Protein AF-A0A946HXB9-F1 (afdb_monomer)

Mean predicted aligned error: 18.83 Å

Foldseek 3Di:
DDDPVVVVVVVVVVVPVPPPVVPPDPCLVVVLVVLVVVLVVLVVVLVCLVVPVDPDDNDVVVSVVSVVVSVVSVVVSVVSVVVVVVVVVVVVVVDDPPVVVVVVVVVVVCVVVVVVVVVVVVVVVVCCVVVVCVCVPPVVVVVVVVVVVVVVVVVVVVVVVVVVVVD

pLDDT: mean 72.67, std 13.83, range [41.75, 98.19]

Solvent-accessible surface area (backbone atoms only — not comparable to full-atom values): 9574 Å² total; per-residue (Å²): 139,80,71,77,72,58,62,63,54,56,60,52,60,62,56,63,65,67,61,62,67,78,74,72,60,92,49,58,65,62,53,49,50,50,51,52,51,48,49,51,52,48,52,52,52,52,50,40,54,70,72,64,78,45,98,60,81,82,49,69,68,58,55,52,50,52,51,52,50,51,50,51,49,52,51,53,51,49,52,53,51,50,55,50,51,49,50,54,49,50,53,60,67,75,69,44,94,71,46,62,61,58,52,49,51,51,51,53,51,48,53,64,59,44,52,59,50,52,51,51,50,53,52,48,52,52,47,50,55,52,49,50,52,54,48,57,60,60,53,45,49,50,53,53,51,51,52,49,54,51,52,52,51,54,53,53,49,55,55,50,55,58,59,62,74,76,110

Nearest PDB structures (foldseek):
  3i2w-assembly1_B  TM=3.395E-01  e=9.817E+00  Drosophila melanogaster

Sequence (167 aa):
MVDTTERSRLETVISDSFAPWARQVGLSGKLAVALALAALASGIATYTAWTGSAPQTPNPRVVLFLLIIDLVLVLSLGALIARHLVRLWVARRAGSAGSRLHMRFVAMFSLVAVTPAIIVALFSAVFFHLGVQSWFSERVRTVVGGSLAVAEAYVAEHRHTIRADIL

Radius of gyration: 33.02 Å; Cα contacts (8 Å, |Δi|>4): 27; chains: 1; bounding box: 80×67×83 Å

Structure (mmCIF, N/CA/C/O backbone):
data_AF-A0A946HXB9-F1
#
_entry.id   AF-A0A946HXB9-F1
#
loop_
_atom_site.group_PDB
_atom_site.id
_atom_site.type_symbol
_atom_site.label_atom_id
_atom_site.label_alt_id
_atom_site.label_comp_id
_atom_site.label_asym_id
_atom_site.label_entity_id
_atom_site.label_seq_id
_atom_site.pdbx_PDB_ins_code
_atom_site.Cartn_x
_atom_site.Cartn_y
_atom_site.Cartn_z
_atom_site.occupancy
_atom_site.B_iso_or_equiv
_atom_site.auth_seq_id
_atom_site.auth_comp_id
_atom_site.auth_asym_id
_atom_site.auth_atom_id
_atom_site.pdbx_PDB_model_num
ATOM 1 N N . MET A 1 1 ? -33.916 -47.808 14.278 1.00 53.25 1 MET A N 1
ATOM 2 C CA . MET A 1 1 ? -34.676 -46.689 14.868 1.00 53.25 1 MET A CA 1
ATOM 3 C C . MET A 1 1 ? -33.704 -45.938 15.766 1.00 53.25 1 MET A C 1
ATOM 5 O O . MET A 1 1 ? -33.561 -46.291 16.924 1.00 53.25 1 MET A O 1
ATOM 9 N N . VAL A 1 2 ? -32.887 -45.064 15.163 1.00 52.47 2 VAL A N 1
ATOM 10 C CA . VAL A 1 2 ? -31.821 -44.315 15.855 1.00 52.47 2 VAL A CA 1
ATOM 11 C C . VAL A 1 2 ? -32.431 -43.012 16.352 1.00 52.47 2 VAL A C 1
ATOM 13 O O . VAL A 1 2 ? -33.102 -42.321 15.587 1.00 52.47 2 VAL A O 1
ATOM 16 N N . ASP A 1 3 ? -32.249 -42.756 17.640 1.00 57.03 3 ASP A N 1
ATOM 17 C CA . ASP A 1 3 ? -32.930 -41.730 18.418 1.00 57.03 3 ASP A CA 1
ATOM 18 C C . ASP A 1 3 ? -32.584 -40.307 17.939 1.00 57.03 3 ASP A C 1
ATOM 20 O O . ASP A 1 3 ? -31.420 -39.916 17.837 1.00 57.03 3 ASP A O 1
ATOM 24 N N . THR A 1 4 ? -33.608 -39.515 17.622 1.00 61.62 4 THR A N 1
ATOM 25 C CA . THR A 1 4 ? -33.485 -38.140 17.099 1.00 61.62 4 THR A CA 1
ATOM 26 C C . THR A 1 4 ? -32.938 -37.149 18.128 1.00 61.62 4 THR A C 1
ATOM 28 O O . THR A 1 4 ? -32.563 -36.029 17.776 1.00 61.62 4 THR A O 1
ATOM 31 N N . THR A 1 5 ? -32.870 -37.561 19.391 1.00 60.97 5 THR A N 1
ATOM 32 C CA . THR A 1 5 ? -32.490 -36.731 20.536 1.00 60.97 5 THR A CA 1
ATOM 33 C C . THR A 1 5 ? -30.974 -36.531 20.664 1.00 60.97 5 THR A C 1
ATOM 35 O O . THR A 1 5 ? -30.539 -35.529 21.228 1.00 60.97 5 THR A O 1
ATOM 38 N N . GLU A 1 6 ? -30.147 -37.420 20.098 1.00 58.78 6 GLU A N 1
ATOM 39 C CA . GLU A 1 6 ? -28.682 -37.263 20.129 1.00 58.78 6 GLU A CA 1
ATOM 40 C C . GLU A 1 6 ? -28.159 -36.274 19.079 1.00 58.78 6 GLU A C 1
ATOM 42 O O . GLU A 1 6 ? -27.210 -35.536 19.348 1.00 58.78 6 GLU A O 1
ATOM 47 N N . ARG A 1 7 ? -28.794 -36.184 17.902 1.00 59.38 7 ARG A N 1
ATOM 48 C CA . ARG A 1 7 ? -28.333 -35.284 16.828 1.00 59.38 7 ARG A CA 1
ATOM 49 C C . ARG A 1 7 ? -28.377 -33.804 17.222 1.00 59.38 7 ARG A C 1
ATOM 51 O O . ARG A 1 7 ? -27.445 -33.074 16.905 1.00 59.38 7 ARG A O 1
ATOM 58 N N . SER A 1 8 ? -29.393 -33.372 17.970 1.00 57.97 8 SER A N 1
ATOM 59 C CA . SER A 1 8 ? -29.525 -31.973 18.411 1.00 57.97 8 SER A CA 1
ATOM 60 C C . SER A 1 8 ? -28.529 -31.580 19.514 1.00 57.97 8 SER A C 1
ATOM 62 O O . SER A 1 8 ? -28.152 -30.411 19.636 1.00 57.97 8 SER A O 1
ATOM 64 N N . ARG A 1 9 ? -28.037 -32.553 20.294 1.00 58.56 9 ARG A N 1
ATOM 65 C CA . ARG A 1 9 ? -26.962 -32.331 21.277 1.00 58.56 9 ARG A CA 1
ATOM 66 C C . ARG A 1 9 ? -25.594 -32.168 20.624 1.00 58.56 9 ARG A C 1
ATOM 68 O O . ARG A 1 9 ? -24.768 -31.425 21.143 1.00 58.56 9 ARG A O 1
ATOM 75 N N . LEU A 1 10 ? -25.349 -32.826 19.494 1.00 56.50 10 LEU A N 1
ATOM 76 C CA . LEU A 1 10 ? -24.058 -32.734 18.809 1.00 56.50 10 LEU A CA 1
ATOM 77 C C . LEU A 1 10 ? -23.869 -31.379 18.108 1.00 56.50 10 LEU A C 1
ATOM 79 O O . LEU A 1 10 ? -22.758 -30.856 18.089 1.00 56.50 10 LEU A O 1
ATOM 83 N N . GLU A 1 11 ? -24.942 -30.761 17.608 1.00 55.53 11 GLU A N 1
ATOM 84 C CA . GLU A 1 11 ? -24.865 -29.457 16.927 1.00 55.53 11 GLU A CA 1
ATOM 85 C C . GLU A 1 11 ? -24.646 -28.278 17.893 1.00 55.53 11 GLU A C 1
ATOM 87 O O . GLU A 1 11 ? -23.942 -27.321 17.568 1.00 55.53 11 GLU A O 1
ATOM 92 N N . THR A 1 12 ? -25.176 -28.359 19.115 1.00 55.06 12 THR A N 1
ATOM 93 C CA . THR A 1 12 ? -25.045 -27.294 20.128 1.00 55.06 12 THR A CA 1
ATOM 94 C C . THR A 1 12 ? -23.672 -27.287 20.808 1.00 55.06 12 THR A C 1
ATOM 96 O O . THR A 1 12 ? -23.093 -26.222 21.023 1.00 55.06 12 THR A O 1
ATOM 99 N N . VAL A 1 13 ? -23.082 -28.461 21.055 1.00 54.16 13 VAL A N 1
ATOM 100 C CA . VAL A 1 13 ? -21.746 -28.589 21.672 1.00 54.16 13 VAL A CA 1
ATOM 101 C C . VAL A 1 13 ? -20.624 -28.099 20.744 1.00 54.16 13 VAL A C 1
ATOM 103 O O . VAL A 1 13 ? -19.634 -27.543 21.222 1.00 54.16 13 VAL A O 1
ATOM 106 N N . ILE A 1 14 ? -20.783 -28.236 19.422 1.00 57.31 14 ILE A N 1
ATOM 107 C CA . ILE A 1 14 ? -19.806 -27.734 18.440 1.00 57.31 14 ILE A CA 1
ATOM 108 C C . ILE A 1 14 ? -19.884 -26.203 18.310 1.00 57.31 14 ILE A C 1
ATOM 110 O O . ILE A 1 14 ? -18.857 -25.555 18.132 1.00 57.31 14 ILE A O 1
ATOM 114 N N . SER A 1 15 ? -21.068 -25.597 18.437 1.00 57.00 15 SER A N 1
ATOM 115 C CA . SER A 1 15 ? -21.239 -24.145 18.263 1.00 57.00 15 SER A CA 1
ATOM 116 C C . SER A 1 15 ? -20.682 -23.326 19.439 1.00 57.00 15 SER A C 1
ATOM 118 O O . SER A 1 15 ? -20.038 -22.291 19.234 1.00 57.00 15 SER A O 1
ATOM 120 N N . ASP A 1 16 ? -20.865 -23.795 20.675 1.00 52.19 16 ASP A N 1
ATOM 121 C CA . ASP A 1 16 ? -20.575 -22.984 21.866 1.00 52.19 16 ASP A CA 1
ATOM 122 C C . ASP A 1 16 ? -19.121 -23.063 22.358 1.00 52.19 16 ASP A C 1
ATOM 124 O O . ASP A 1 16 ? -18.680 -22.197 23.117 1.00 52.19 16 ASP A O 1
ATOM 128 N N . SER A 1 17 ? -18.321 -24.026 21.885 1.00 55.00 17 SER A N 1
ATOM 129 C CA . SER A 1 17 ? -16.901 -24.122 22.265 1.00 55.00 17 SER A CA 1
ATOM 130 C C . SER A 1 17 ? -15.993 -23.155 21.486 1.00 55.00 17 SER A C 1
ATOM 132 O O . SER A 1 17 ? -14.920 -22.796 21.975 1.00 55.00 17 SER A O 1
ATOM 134 N N . PHE A 1 18 ? -16.406 -22.700 20.297 1.00 50.75 18 PHE A N 1
ATOM 135 C CA . PHE A 1 18 ? -15.580 -21.842 19.433 1.00 50.75 18 PHE A CA 1
ATOM 136 C C . PHE A 1 18 ? -15.812 -20.335 19.642 1.00 50.75 18 PHE A C 1
ATOM 138 O O . PHE A 1 18 ? -14.959 -19.521 19.279 1.00 50.75 18 PHE A O 1
ATOM 145 N N . ALA A 1 19 ? -16.928 -19.931 20.257 1.00 53.91 19 ALA A N 1
ATOM 146 C CA . ALA A 1 19 ? -17.310 -18.521 20.392 1.00 53.91 19 ALA A CA 1
ATOM 147 C C . ALA A 1 19 ? -16.693 -17.761 21.599 1.00 53.91 19 ALA A C 1
ATOM 149 O O . ALA A 1 19 ? -16.331 -16.586 21.430 1.00 53.91 19 ALA A O 1
ATOM 150 N N . PRO A 1 20 ? -16.529 -18.346 22.807 1.00 46.81 20 PRO A N 1
ATOM 151 C CA . PRO A 1 20 ? -16.004 -17.606 23.960 1.00 46.81 20 PRO A CA 1
ATOM 152 C C . PRO A 1 20 ? -14.467 -17.598 24.065 1.00 46.81 20 PRO A C 1
ATOM 154 O O . PRO A 1 20 ? -13.910 -16.645 24.617 1.00 46.81 20 PRO A O 1
ATOM 157 N N . TRP A 1 21 ? -13.748 -18.552 23.454 1.00 41.75 21 TRP A N 1
ATOM 158 C CA . TRP A 1 21 ? -12.271 -18.563 23.456 1.00 41.75 21 TRP A CA 1
ATOM 159 C C . TRP A 1 21 ? -11.660 -17.331 22.752 1.00 41.75 21 TRP A C 1
ATOM 161 O O . TRP A 1 21 ? -10.591 -16.847 23.118 1.00 41.75 21 TRP A O 1
ATOM 171 N N . ALA A 1 22 ? -12.391 -16.725 21.811 1.00 48.22 22 ALA A N 1
ATOM 172 C CA . ALA A 1 22 ? -11.961 -15.556 21.041 1.00 48.22 22 ALA A CA 1
ATOM 173 C C . ALA A 1 22 ? -12.013 -14.206 21.794 1.00 48.22 22 ALA A C 1
ATOM 175 O O . ALA A 1 22 ? -11.649 -13.174 21.214 1.00 48.22 22 ALA A O 1
ATOM 176 N N . ARG A 1 23 ? -12.493 -14.157 23.048 1.00 54.19 23 ARG A N 1
ATOM 177 C CA . ARG A 1 23 ? -12.631 -12.890 23.804 1.00 54.19 23 ARG A CA 1
ATOM 178 C C . ARG A 1 23 ? -11.680 -12.721 24.982 1.00 54.19 23 ARG A C 1
ATOM 180 O O . ARG A 1 23 ? -11.493 -11.582 25.396 1.00 54.19 23 ARG A O 1
ATOM 187 N N . GLN A 1 24 ? -11.066 -13.785 25.495 1.00 51.94 24 GLN A N 1
ATOM 188 C CA . GLN A 1 24 ? -10.367 -13.707 26.785 1.00 51.94 24 GLN A CA 1
ATOM 189 C C . GLN A 1 24 ? -8.844 -13.729 26.708 1.00 51.94 24 GLN A C 1
ATOM 191 O O . GLN A 1 24 ? -8.173 -13.595 27.729 1.00 51.94 24 GLN A O 1
ATOM 196 N N . VAL A 1 25 ? -8.267 -13.847 25.515 1.00 43.56 25 VAL A N 1
ATOM 197 C CA . VAL A 1 25 ? -6.824 -14.000 25.423 1.00 43.56 25 VAL A CA 1
ATOM 198 C C . VAL A 1 25 ? -6.137 -12.654 25.195 1.00 43.56 25 VAL A C 1
ATOM 200 O O . VAL A 1 25 ? -5.975 -12.192 24.066 1.00 43.56 25 VAL A O 1
ATOM 203 N N . GLY A 1 26 ? -5.601 -12.084 26.277 1.00 49.31 26 GLY A N 1
ATOM 204 C CA . GLY A 1 26 ? -4.479 -11.133 26.255 1.00 49.31 26 GLY A CA 1
ATOM 205 C C . GLY A 1 26 ? -3.184 -11.701 25.634 1.00 49.31 26 GLY A C 1
ATOM 206 O O . GLY A 1 26 ? -2.108 -11.161 25.859 1.00 49.31 26 GLY A O 1
ATOM 207 N N . LEU A 1 27 ? -3.268 -12.779 24.838 1.00 50.69 27 LEU A N 1
ATOM 208 C CA . LEU A 1 27 ? -2.218 -13.322 23.965 1.00 50.69 27 LEU A CA 1
ATOM 209 C C . LEU A 1 27 ? -2.262 -12.712 22.550 1.00 50.69 27 LEU A C 1
ATOM 211 O O . LEU A 1 27 ? -1.495 -13.128 21.682 1.00 50.69 27 LEU A O 1
ATOM 215 N N . SER A 1 28 ? -3.133 -11.734 22.284 1.00 55.19 28 SER A N 1
ATOM 216 C CA . SER A 1 28 ? -3.370 -11.189 20.939 1.00 55.19 28 SER A CA 1
ATOM 217 C C . SER A 1 28 ? -2.115 -10.676 20.221 1.00 55.19 28 SER A C 1
ATOM 219 O O . SER A 1 28 ? -2.051 -10.771 19.002 1.00 55.19 28 SER A O 1
ATOM 221 N N . GLY A 1 29 ? -1.095 -10.201 20.946 1.00 58.09 29 GLY A N 1
ATOM 222 C CA . GLY A 1 29 ? 0.193 -9.835 20.342 1.00 58.09 29 GLY A CA 1
ATOM 223 C C . GLY A 1 29 ? 0.999 -11.051 19.874 1.00 58.09 29 GLY A C 1
ATOM 224 O O . GLY A 1 29 ? 1.469 -11.085 18.743 1.00 58.09 29 GLY A O 1
ATOM 225 N N . LYS A 1 30 ? 1.108 -12.089 20.714 1.00 56.69 30 LYS A N 1
ATOM 226 C CA . LYS A 1 30 ? 1.887 -13.301 20.411 1.00 56.69 30 LYS A CA 1
ATOM 227 C C . LYS A 1 30 ? 1.245 -14.135 19.302 1.00 56.69 30 LYS A C 1
ATOM 229 O O . LYS A 1 30 ? 1.960 -14.645 18.451 1.00 56.69 30 LYS A O 1
ATOM 234 N N . LEU A 1 31 ? -0.087 -14.224 19.273 1.00 62.66 31 LEU A N 1
ATOM 235 C CA . LEU A 1 31 ? -0.822 -14.911 18.204 1.00 62.66 31 LEU A CA 1
ATOM 236 C C . LEU A 1 31 ? -0.758 -14.152 16.875 1.00 62.66 31 LEU A C 1
ATOM 238 O O . LEU A 1 31 ? -0.611 -14.779 15.832 1.00 62.66 31 LEU A O 1
ATOM 242 N N . ALA A 1 32 ? -0.815 -12.816 16.900 1.00 59.38 32 ALA A N 1
ATOM 243 C CA . ALA A 1 32 ? -0.632 -12.012 15.693 1.00 59.38 32 ALA A CA 1
ATOM 244 C C . ALA A 1 32 ? 0.790 -12.152 15.131 1.00 59.38 32 ALA A C 1
ATOM 246 O O . ALA A 1 32 ? 0.948 -12.318 13.926 1.00 59.38 32 ALA A O 1
ATOM 247 N N . VAL A 1 33 ? 1.814 -12.158 15.994 1.00 66.62 33 VAL A N 1
ATOM 248 C CA . VAL A 1 33 ? 3.205 -12.418 15.585 1.00 66.62 33 VAL A CA 1
ATOM 249 C C . VAL A 1 33 ? 3.365 -13.848 15.069 1.00 66.62 33 VAL A C 1
ATOM 251 O O . VAL A 1 33 ? 3.980 -14.038 14.028 1.00 66.62 33 VAL A O 1
ATOM 254 N N . ALA A 1 34 ? 2.769 -14.847 15.726 1.00 69.50 34 ALA A N 1
ATOM 255 C CA . ALA A 1 34 ? 2.808 -16.234 15.264 1.00 69.50 34 ALA A CA 1
ATOM 256 C C . ALA A 1 34 ? 2.137 -16.408 13.891 1.00 69.50 34 ALA A C 1
ATOM 258 O O . ALA A 1 34 ? 2.699 -17.067 13.023 1.00 69.50 34 ALA A O 1
ATOM 259 N N . LEU A 1 35 ? 0.983 -15.773 13.660 1.00 65.38 35 LEU A N 1
ATOM 260 C CA . LEU A 1 35 ? 0.310 -15.773 12.357 1.00 65.38 35 LEU A CA 1
ATOM 261 C C . LEU A 1 35 ? 1.101 -15.008 11.292 1.00 65.38 35 LEU A C 1
ATOM 263 O O . LEU A 1 35 ? 1.162 -15.459 10.155 1.00 65.38 35 LEU A O 1
ATOM 267 N N . ALA A 1 36 ? 1.725 -13.881 11.641 1.00 69.56 36 ALA A N 1
ATOM 268 C CA . ALA A 1 36 ? 2.578 -13.132 10.721 1.00 69.56 36 ALA A CA 1
ATOM 269 C C . ALA A 1 36 ? 3.820 -13.941 10.322 1.00 69.56 36 ALA A C 1
ATOM 271 O O . ALA A 1 36 ? 4.163 -13.986 9.145 1.00 69.56 36 ALA A O 1
ATOM 272 N N . LEU A 1 37 ? 4.453 -14.625 11.281 1.00 74.81 37 LEU A N 1
ATOM 273 C CA . LEU A 1 37 ? 5.569 -15.537 11.027 1.00 74.81 37 LEU A CA 1
ATOM 274 C C . LEU A 1 37 ? 5.133 -16.741 10.187 1.00 74.81 37 LEU A C 1
ATOM 276 O O . LEU A 1 37 ? 5.848 -17.116 9.264 1.00 74.81 37 LEU A O 1
ATOM 280 N N . ALA A 1 38 ? 3.957 -17.312 10.457 1.00 71.12 38 ALA A N 1
ATOM 281 C CA . ALA A 1 38 ? 3.397 -18.400 9.660 1.00 71.12 38 ALA A CA 1
ATOM 282 C C . ALA A 1 38 ? 3.078 -17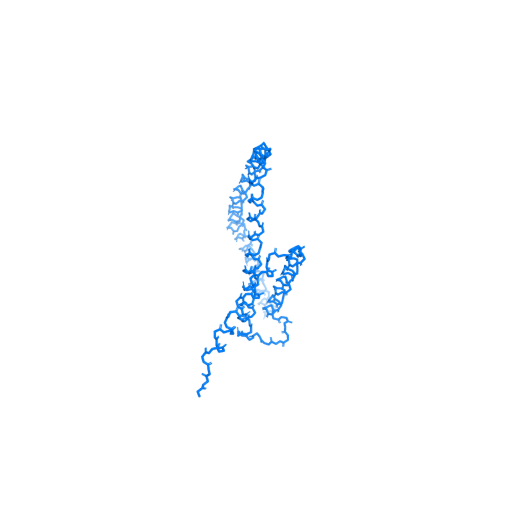.956 8.222 1.00 71.12 38 ALA A C 1
ATOM 284 O O . ALA A 1 38 ? 3.393 -18.680 7.284 1.00 71.12 38 ALA A O 1
ATOM 285 N N . ALA A 1 39 ? 2.523 -16.755 8.033 1.00 73.00 39 ALA A N 1
ATOM 286 C CA . ALA A 1 39 ? 2.262 -16.183 6.712 1.00 73.00 39 ALA A CA 1
ATOM 287 C C . ALA A 1 39 ? 3.563 -15.882 5.948 1.00 73.00 39 ALA A C 1
ATOM 289 O O . ALA A 1 39 ? 3.655 -16.169 4.759 1.00 73.00 39 ALA A O 1
ATOM 290 N N . LEU A 1 40 ? 4.593 -15.369 6.630 1.00 79.75 40 LEU A N 1
ATOM 291 C CA . LEU A 1 40 ? 5.935 -15.193 6.064 1.00 79.75 40 LEU A CA 1
ATOM 292 C C . LEU A 1 40 ? 6.550 -16.533 5.647 1.00 79.75 40 LEU A C 1
ATOM 294 O O . LEU A 1 40 ? 7.043 -16.655 4.530 1.00 79.75 40 LEU A O 1
ATOM 298 N N . ALA A 1 41 ? 6.492 -17.543 6.516 1.00 77.69 41 ALA A N 1
ATOM 299 C CA . ALA A 1 41 ? 7.008 -18.878 6.226 1.00 77.69 41 ALA A CA 1
ATOM 300 C C . ALA A 1 41 ? 6.268 -19.540 5.051 1.00 77.69 41 ALA A C 1
ATOM 302 O O . ALA A 1 41 ? 6.910 -20.124 4.180 1.00 77.69 41 ALA A O 1
ATOM 303 N N . SER A 1 42 ? 4.940 -19.395 4.996 1.00 75.75 42 SER A N 1
ATOM 304 C CA . SER A 1 42 ? 4.100 -19.863 3.887 1.00 75.75 42 SER A CA 1
ATOM 305 C C . SER A 1 42 ? 4.455 -19.157 2.576 1.00 75.75 42 SER A C 1
ATOM 307 O O . SER A 1 42 ? 4.742 -19.816 1.581 1.00 75.75 42 SER A O 1
ATOM 309 N N . GLY A 1 43 ? 4.589 -17.826 2.591 1.00 76.19 43 GLY A N 1
ATOM 310 C CA . GLY A 1 43 ? 5.002 -17.052 1.418 1.00 76.19 43 GLY A CA 1
ATOM 311 C C . GLY A 1 43 ? 6.395 -17.429 0.903 1.00 76.19 43 GLY A C 1
ATOM 312 O O . GLY A 1 43 ? 6.598 -17.530 -0.307 1.00 76.19 43 GLY A O 1
ATOM 313 N N . ILE A 1 44 ? 7.344 -17.705 1.806 1.00 81.75 44 ILE A N 1
ATOM 314 C CA . ILE A 1 44 ? 8.674 -18.216 1.444 1.00 81.75 44 ILE A CA 1
ATOM 315 C C . ILE A 1 44 ? 8.557 -19.602 0.796 1.00 81.75 44 ILE A C 1
ATOM 317 O O . ILE A 1 44 ? 9.169 -19.832 -0.245 1.00 81.75 44 ILE A O 1
ATOM 321 N N . ALA A 1 45 ? 7.758 -20.508 1.365 1.00 72.00 45 ALA A N 1
ATOM 322 C CA . ALA A 1 45 ? 7.542 -21.844 0.810 1.00 72.00 45 ALA A CA 1
ATOM 323 C C . ALA A 1 45 ? 6.881 -21.805 -0.582 1.00 72.00 45 ALA A C 1
ATOM 325 O O . ALA A 1 45 ? 7.273 -22.548 -1.480 1.00 72.00 45 ALA A O 1
ATOM 326 N N . THR A 1 46 ? 5.922 -20.904 -0.796 1.00 76.44 46 THR A N 1
ATOM 327 C CA . THR A 1 46 ? 5.271 -20.710 -2.098 1.00 76.44 46 THR A CA 1
ATOM 328 C C . THR A 1 46 ? 6.234 -20.102 -3.122 1.00 76.44 46 THR A C 1
ATOM 330 O O . THR A 1 46 ? 6.269 -20.537 -4.275 1.00 76.44 46 THR A O 1
ATOM 333 N N . TYR A 1 47 ? 7.091 -19.164 -2.706 1.00 77.81 47 TYR A N 1
ATOM 334 C CA . TYR A 1 47 ? 8.145 -18.611 -3.561 1.00 77.81 47 TYR A CA 1
ATOM 335 C C . TYR A 1 47 ? 9.177 -19.671 -3.980 1.00 77.81 47 TYR A C 1
ATOM 337 O O . TYR A 1 47 ? 9.545 -19.742 -5.155 1.00 77.81 47 TYR A O 1
ATOM 345 N N . THR A 1 48 ? 9.629 -20.534 -3.066 1.00 77.44 48 THR A N 1
ATOM 346 C CA . THR A 1 48 ? 10.589 -21.604 -3.402 1.00 77.44 48 THR A CA 1
ATOM 347 C C . THR A 1 48 ? 9.959 -22.690 -4.274 1.00 77.44 48 THR A C 1
ATOM 349 O O . THR A 1 48 ? 10.591 -23.164 -5.220 1.00 77.44 48 THR A O 1
ATOM 352 N N . ALA A 1 49 ? 8.691 -23.033 -4.029 1.00 70.31 49 ALA A N 1
ATOM 353 C CA . ALA A 1 49 ? 7.942 -23.970 -4.863 1.00 70.31 49 ALA A CA 1
ATOM 354 C C . ALA A 1 49 ? 7.739 -23.448 -6.298 1.00 70.31 49 ALA A C 1
ATOM 356 O O . ALA A 1 49 ? 7.829 -24.223 -7.250 1.00 70.31 49 ALA A O 1
ATOM 357 N N . TRP A 1 50 ? 7.500 -22.143 -6.472 1.00 64.50 50 TRP A N 1
ATOM 358 C CA . TRP A 1 50 ? 7.332 -21.534 -7.796 1.00 64.50 50 TRP A CA 1
ATOM 359 C C . TRP A 1 50 ? 8.667 -21.329 -8.525 1.00 64.50 50 TRP A C 1
ATOM 361 O O . TRP A 1 50 ? 8.773 -21.619 -9.714 1.00 64.50 50 TRP A O 1
ATOM 371 N N . THR A 1 51 ? 9.722 -20.900 -7.831 1.00 71.88 51 THR A N 1
ATOM 372 C CA . THR A 1 51 ? 11.035 -20.633 -8.458 1.00 71.88 51 THR A CA 1
ATOM 373 C C . THR A 1 51 ? 11.779 -21.890 -8.929 1.00 71.88 51 THR A C 1
ATOM 375 O O . THR A 1 51 ? 12.888 -21.784 -9.444 1.00 71.88 51 THR A O 1
ATOM 378 N N . GLY A 1 52 ? 11.180 -23.081 -8.794 1.00 58.50 52 GLY A N 1
ATOM 379 C CA . GLY A 1 52 ? 11.721 -24.333 -9.331 1.00 58.50 52 GLY A CA 1
ATOM 380 C C . GLY A 1 52 ? 12.935 -24.867 -8.568 1.00 58.50 52 GLY A C 1
ATOM 381 O O . GLY A 1 52 ? 13.635 -25.740 -9.066 1.00 58.50 52 GLY A O 1
ATOM 382 N N . SER A 1 53 ? 13.186 -24.353 -7.360 1.00 55.19 53 SER A N 1
ATOM 383 C CA . SER A 1 53 ? 14.277 -24.784 -6.475 1.00 55.19 53 SER A CA 1
ATOM 384 C C . SER A 1 53 ? 13.894 -25.972 -5.574 1.00 55.19 53 SER A C 1
ATOM 386 O O . SER A 1 53 ? 14.727 -26.480 -4.824 1.00 55.19 53 SER A O 1
ATOM 388 N N . ALA A 1 54 ? 12.646 -26.448 -5.661 1.00 53.84 54 ALA A N 1
ATOM 389 C CA . ALA A 1 54 ? 12.179 -27.659 -4.995 1.00 53.84 54 ALA A CA 1
ATOM 390 C C . ALA A 1 54 ? 12.510 -28.922 -5.830 1.00 53.84 54 ALA A C 1
ATOM 392 O O . ALA A 1 54 ? 12.317 -28.902 -7.044 1.00 53.84 54 ALA A O 1
ATOM 393 N N . PRO A 1 55 ? 12.916 -30.052 -5.211 1.00 56.47 55 PRO A N 1
ATOM 394 C CA . PRO A 1 55 ? 13.299 -31.285 -5.923 1.00 56.47 55 PRO A CA 1
ATOM 395 C C . PRO A 1 55 ? 12.196 -31.955 -6.764 1.00 56.47 55 PRO A C 1
ATOM 397 O O . PRO A 1 55 ? 12.470 -32.925 -7.463 1.00 56.47 55 PRO A O 1
ATOM 400 N N . GLN A 1 56 ? 10.949 -31.483 -6.677 1.00 58.84 56 GLN A N 1
ATOM 401 C CA . GLN A 1 56 ? 9.769 -32.131 -7.245 1.00 58.84 56 GLN A CA 1
ATOM 402 C C . GLN A 1 56 ? 9.192 -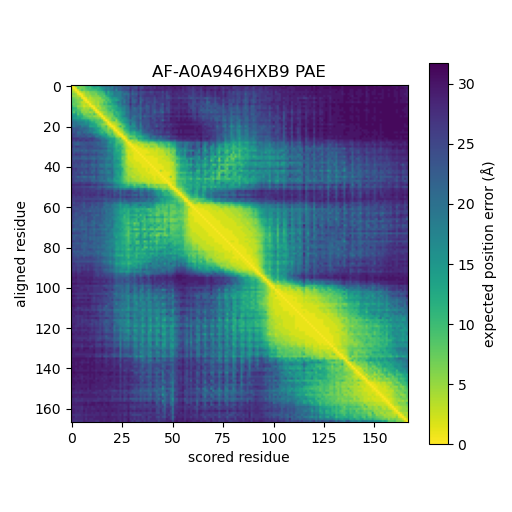31.267 -8.372 1.00 58.84 56 GLN A C 1
ATOM 404 O O . GLN A 1 56 ? 8.943 -30.078 -8.175 1.00 58.84 56 GLN A O 1
ATOM 409 N N . THR A 1 57 ? 8.927 -31.867 -9.536 1.00 59.06 57 THR A N 1
ATOM 410 C CA . THR A 1 57 ? 8.231 -31.218 -10.662 1.00 59.06 57 THR A CA 1
ATOM 411 C C . THR A 1 57 ? 6.972 -30.479 -10.178 1.00 59.06 57 THR A C 1
ATOM 413 O O . THR A 1 57 ? 6.168 -31.107 -9.478 1.00 59.06 57 THR A O 1
ATOM 416 N N . PRO A 1 58 ? 6.754 -29.196 -10.538 1.00 61.53 58 PRO A N 1
ATOM 417 C CA . PRO A 1 58 ? 5.623 -28.413 -10.043 1.00 61.53 58 PRO A CA 1
ATOM 418 C C . PRO A 1 58 ? 4.291 -29.080 -10.402 1.00 61.53 58 PRO A C 1
ATOM 420 O O . PRO A 1 58 ? 3.856 -29.045 -11.550 1.00 61.53 58 PRO A O 1
ATOM 423 N N . ASN A 1 59 ? 3.635 -29.716 -9.428 1.00 72.00 59 ASN A N 1
ATOM 424 C CA . ASN A 1 59 ? 2.302 -30.270 -9.626 1.00 72.00 59 ASN A CA 1
ATOM 425 C C . ASN A 1 59 ? 1.277 -29.131 -9.485 1.00 72.00 59 ASN A C 1
ATOM 427 O O . ASN A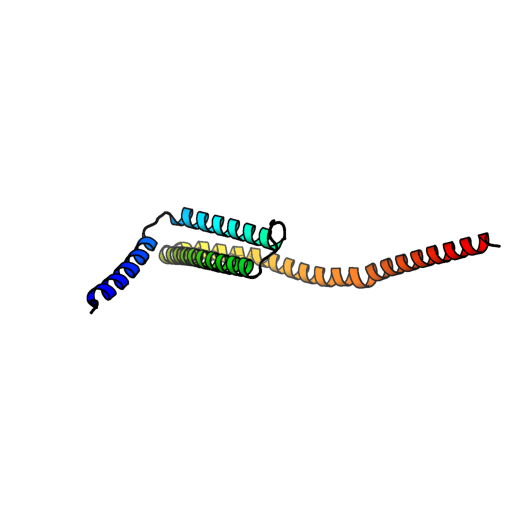 1 59 ? 1.134 -28.597 -8.379 1.00 72.00 59 ASN A O 1
ATOM 431 N N . PRO A 1 60 ? 0.519 -28.779 -10.543 1.00 77.31 60 PRO A N 1
ATOM 432 C CA . PRO A 1 60 ? -0.424 -27.661 -10.506 1.00 77.31 60 PRO A CA 1
ATOM 433 C C . PRO A 1 60 ? -1.462 -27.764 -9.381 1.00 77.31 60 PRO A C 1
ATOM 435 O O . PRO A 1 60 ? -1.880 -26.745 -8.836 1.00 77.31 60 PRO A O 1
ATOM 438 N N . ARG A 1 61 ? -1.850 -28.986 -8.979 1.00 77.12 61 ARG A N 1
ATOM 439 C CA . ARG A 1 61 ? -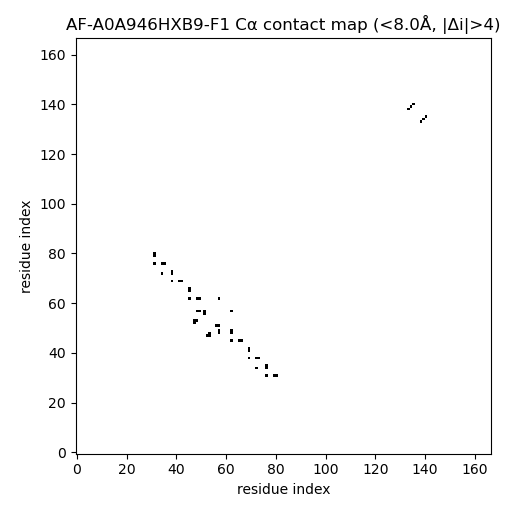2.799 -29.194 -7.869 1.00 77.12 61 ARG A CA 1
ATOM 440 C C . ARG A 1 61 ? -2.204 -28.828 -6.513 1.00 77.12 61 ARG A C 1
ATOM 442 O O . ARG A 1 61 ? -2.914 -28.293 -5.671 1.00 77.12 61 ARG A O 1
ATOM 449 N N . VAL A 1 62 ? -0.917 -29.107 -6.308 1.00 76.19 62 VAL A N 1
ATOM 450 C CA . VAL A 1 62 ? -0.213 -28.791 -5.058 1.00 76.19 62 VAL A CA 1
ATOM 451 C C . VAL A 1 62 ? -0.029 -27.281 -4.947 1.00 76.19 62 VAL A C 1
ATOM 453 O O . VAL A 1 62 ? -0.370 -26.710 -3.921 1.00 76.19 62 VAL A O 1
ATOM 456 N N . VAL A 1 63 ? 0.392 -26.621 -6.030 1.00 77.94 63 VAL A N 1
ATOM 457 C CA . VAL A 1 63 ? 0.527 -25.154 -6.076 1.00 77.94 63 VAL A CA 1
ATOM 458 C C . VAL A 1 63 ? -0.813 -24.464 -5.806 1.00 77.94 63 VAL A C 1
ATOM 460 O O . VAL A 1 63 ? -0.872 -23.541 -5.000 1.00 77.94 63 VAL A O 1
ATOM 463 N N . LEU A 1 64 ? -1.903 -24.941 -6.416 1.00 80.56 64 LEU A N 1
ATOM 464 C CA . LEU A 1 64 ? -3.242 -24.399 -6.172 1.00 80.56 64 LEU A CA 1
ATOM 465 C C . LEU A 1 64 ? -3.694 -24.605 -4.716 1.00 80.56 64 LEU A C 1
ATOM 467 O O . LEU A 1 64 ? -4.302 -23.711 -4.135 1.00 80.56 64 LEU A O 1
ATOM 471 N N . PHE A 1 65 ? -3.366 -25.746 -4.105 1.00 80.38 65 PHE A N 1
ATOM 472 C CA . PHE A 1 65 ? -3.668 -26.006 -2.697 1.00 80.38 65 PHE A CA 1
ATOM 473 C C . PHE A 1 65 ? -2.869 -25.099 -1.747 1.00 80.38 65 PHE A C 1
ATOM 475 O O . PHE A 1 65 ? -3.459 -24.530 -0.828 1.00 80.38 65 PHE A O 1
ATOM 482 N N . LEU A 1 66 ? -1.565 -24.900 -1.996 1.00 75.38 66 LEU A N 1
ATOM 483 C CA . LEU A 1 66 ? -0.749 -23.926 -1.256 1.00 75.38 66 LEU A CA 1
ATOM 484 C C . LEU A 1 66 ? -1.336 -22.517 -1.384 1.00 75.38 66 LEU A C 1
ATOM 486 O O . LEU A 1 66 ? -1.522 -21.844 -0.378 1.00 75.38 66 LEU A O 1
ATOM 490 N N . LEU A 1 67 ? -1.727 -22.115 -2.596 1.00 79.56 67 LEU A N 1
ATOM 491 C CA . LEU A 1 67 ? -2.298 -20.793 -2.847 1.00 79.56 67 LEU A CA 1
ATOM 492 C C . LEU A 1 67 ? -3.617 -20.567 -2.091 1.00 79.56 67 LEU A C 1
ATOM 494 O O . LEU A 1 67 ? -3.859 -19.475 -1.580 1.00 79.56 67 LEU A O 1
ATOM 498 N N . ILE A 1 68 ? -4.468 -21.594 -1.994 1.00 84.50 68 ILE A N 1
ATOM 499 C CA . ILE A 1 68 ? -5.702 -21.532 -1.197 1.00 84.50 68 ILE A CA 1
ATOM 500 C C . ILE A 1 68 ? -5.370 -21.380 0.292 1.00 84.50 68 ILE A C 1
ATOM 502 O O . ILE A 1 68 ? -5.997 -20.566 0.971 1.00 84.50 68 ILE A O 1
ATOM 506 N N . ILE A 1 69 ? -4.383 -22.123 0.803 1.00 79.62 69 ILE A N 1
ATOM 507 C CA . ILE A 1 69 ? -3.933 -21.998 2.197 1.00 79.62 69 ILE A CA 1
ATOM 508 C C . ILE A 1 69 ? -3.380 -20.596 2.462 1.00 79.62 69 ILE A C 1
ATOM 510 O O . ILE A 1 69 ? -3.793 -19.964 3.435 1.00 79.62 69 ILE A O 1
ATOM 514 N N . ASP A 1 70 ? -2.512 -20.084 1.589 1.00 82.75 70 ASP A N 1
ATOM 515 C CA . ASP A 1 70 ? -1.978 -18.723 1.669 1.00 82.75 70 ASP A CA 1
ATOM 516 C C . ASP A 1 70 ? -3.107 -17.688 1.687 1.00 82.75 70 ASP A C 1
ATOM 518 O O . ASP A 1 70 ? -3.128 -16.802 2.544 1.00 82.75 70 ASP A O 1
ATOM 522 N N . LEU A 1 71 ? -4.097 -17.827 0.799 1.00 81.00 71 LEU A N 1
ATOM 523 C CA . LEU A 1 71 ? -5.246 -16.927 0.746 1.00 81.00 71 LEU A CA 1
ATOM 524 C C . LEU A 1 71 ? -6.027 -16.935 2.066 1.00 81.00 71 LEU A C 1
ATOM 526 O O . LEU A 1 71 ? -6.346 -15.872 2.602 1.00 81.00 71 LEU A O 1
ATOM 530 N N . VAL A 1 72 ? -6.313 -18.118 2.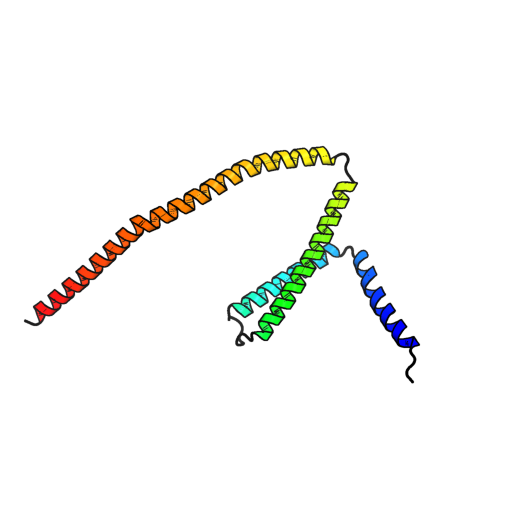613 1.00 87.50 72 VAL A N 1
ATOM 531 C CA . VAL A 1 72 ? -7.020 -18.256 3.893 1.00 87.50 72 VAL A CA 1
ATOM 532 C C . VAL A 1 72 ? -6.206 -17.647 5.035 1.00 87.50 72 VAL A C 1
ATOM 534 O O . VAL A 1 72 ? -6.771 -16.918 5.855 1.00 87.50 72 VAL A O 1
ATOM 537 N N . LEU A 1 73 ? -4.894 -17.886 5.088 1.00 75.44 73 LEU A N 1
ATOM 538 C CA . LEU A 1 73 ? -4.007 -17.321 6.109 1.00 75.44 73 LEU A CA 1
ATOM 539 C C . LEU A 1 73 ? -3.981 -15.792 6.045 1.00 75.44 73 LEU A C 1
ATOM 541 O O . LEU A 1 73 ? -4.174 -15.130 7.069 1.00 75.44 73 LEU A O 1
ATOM 545 N N . VAL A 1 74 ? -3.801 -15.231 4.849 1.00 77.25 74 VAL A N 1
ATOM 546 C CA . VAL A 1 74 ? -3.751 -13.781 4.630 1.00 77.25 74 VAL A CA 1
ATOM 547 C C . VAL A 1 74 ? -5.088 -13.129 4.966 1.00 77.25 74 VAL A C 1
ATOM 549 O O . VAL A 1 74 ? -5.105 -12.117 5.667 1.00 77.25 74 VAL A O 1
ATOM 552 N N . LEU A 1 75 ? -6.213 -13.709 4.538 1.00 79.62 75 LEU A N 1
ATOM 553 C CA . LEU A 1 75 ? -7.542 -13.191 4.874 1.00 79.62 75 LEU A CA 1
ATOM 554 C C . LEU A 1 75 ? -7.808 -13.242 6.381 1.00 79.62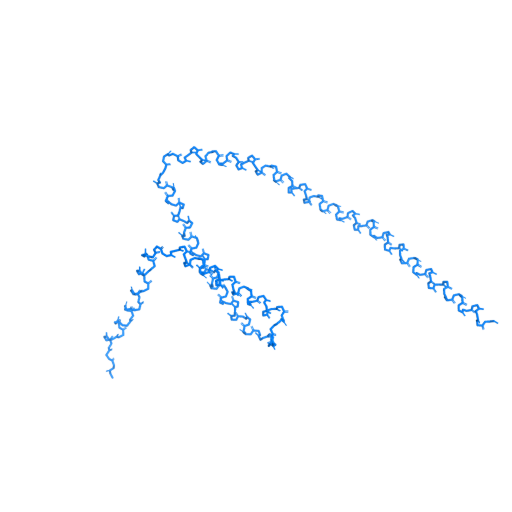 75 LEU A C 1
ATOM 556 O O . LEU A 1 75 ? -8.291 -12.266 6.955 1.00 79.62 75 LEU A O 1
ATOM 560 N N . SER A 1 76 ? -7.452 -14.347 7.035 1.00 73.88 76 SER A N 1
ATOM 561 C CA . SER A 1 76 ? -7.621 -14.517 8.482 1.00 73.88 76 SER A CA 1
ATOM 562 C C . SER A 1 76 ? -6.791 -13.500 9.265 1.00 73.88 76 SER A C 1
ATOM 564 O O . SER A 1 76 ? -7.295 -12.840 10.181 1.00 73.88 76 SER A O 1
ATOM 566 N N . LEU A 1 77 ? -5.526 -13.326 8.877 1.00 71.31 77 LEU A N 1
ATOM 567 C CA . LEU A 1 77 ? -4.627 -12.347 9.475 1.00 71.31 77 LEU A CA 1
ATOM 568 C C . LEU A 1 77 ? -5.123 -10.917 9.224 1.00 71.31 77 LEU A C 1
ATOM 570 O O . LEU A 1 77 ? -5.199 -10.119 10.160 1.00 71.31 77 LEU A O 1
ATOM 574 N N . GLY A 1 78 ? -5.539 -10.616 7.993 1.00 74.81 78 GLY A N 1
ATOM 575 C CA . GLY A 1 78 ? -6.127 -9.335 7.610 1.00 74.81 78 GLY A CA 1
ATOM 576 C C . GLY A 1 78 ? -7.367 -8.997 8.436 1.00 74.81 78 GLY A C 1
ATOM 577 O O . GLY A 1 78 ? -7.462 -7.896 8.979 1.00 74.81 78 GLY A O 1
ATOM 578 N N . ALA A 1 79 ? -8.279 -9.953 8.627 1.00 77.00 79 ALA A N 1
ATOM 579 C CA . ALA A 1 79 ? -9.471 -9.779 9.454 1.00 77.00 79 ALA A CA 1
ATOM 580 C C . ALA A 1 79 ? -9.126 -9.527 10.933 1.00 77.00 79 ALA A C 1
ATOM 582 O O . ALA A 1 79 ? -9.734 -8.670 11.585 1.00 77.00 79 ALA A O 1
ATOM 583 N N . LEU A 1 80 ? -8.126 -10.232 11.471 1.00 74.88 80 LEU A N 1
ATOM 584 C CA . LEU A 1 80 ? -7.665 -10.053 12.849 1.00 74.88 80 LEU A CA 1
ATOM 585 C C . LEU A 1 80 ? -7.064 -8.657 13.052 1.00 74.88 80 LEU A C 1
ATOM 587 O O . LEU A 1 80 ? -7.440 -7.954 14.000 1.00 74.88 80 LEU A O 1
ATOM 591 N N . ILE A 1 81 ? -6.190 -8.234 12.136 1.00 71.81 81 ILE A N 1
ATOM 592 C CA . ILE A 1 81 ? -5.587 -6.897 12.133 1.00 71.81 81 ILE A CA 1
ATOM 593 C C . ILE A 1 81 ? -6.677 -5.833 12.006 1.00 71.81 81 ILE A C 1
ATOM 595 O O . ILE A 1 81 ? -6.709 -4.913 12.821 1.00 71.81 81 ILE A O 1
ATOM 599 N N . ALA A 1 82 ? -7.615 -5.982 11.068 1.00 71.69 82 ALA A N 1
ATOM 600 C CA . ALA A 1 82 ? -8.728 -5.052 10.887 1.00 71.69 82 ALA A CA 1
ATOM 601 C C . ALA A 1 82 ? -9.561 -4.920 12.169 1.00 71.69 82 ALA A C 1
ATOM 603 O O . ALA A 1 82 ? -9.813 -3.809 12.636 1.00 71.69 82 ALA A O 1
ATOM 604 N N . ARG A 1 83 ? -9.910 -6.036 12.822 1.00 73.94 83 ARG A N 1
ATOM 605 C CA . ARG A 1 83 ? -10.633 -6.021 14.104 1.00 73.94 83 ARG A CA 1
ATOM 606 C C . ARG A 1 83 ? -9.834 -5.344 15.219 1.00 73.94 83 ARG A C 1
ATOM 608 O O . ARG A 1 83 ? -10.419 -4.719 16.108 1.00 73.94 83 ARG A O 1
ATOM 615 N N . HIS A 1 84 ? -8.513 -5.498 15.235 1.00 70.88 84 HIS A N 1
ATOM 616 C CA . HIS A 1 84 ? -7.656 -4.816 16.202 1.00 70.88 84 HIS A CA 1
ATOM 617 C C . HIS A 1 84 ? -7.604 -3.308 15.930 1.00 70.88 84 HIS A C 1
ATOM 619 O O . HIS A 1 84 ? -7.809 -2.516 16.848 1.00 70.88 84 HIS A O 1
ATOM 625 N N . LEU A 1 85 ? -7.448 -2.921 14.664 1.00 67.94 85 LEU A N 1
ATOM 626 C CA . LEU A 1 85 ? -7.420 -1.534 14.219 1.00 67.94 85 LEU A CA 1
ATOM 627 C C . LEU A 1 85 ? -8.742 -0.822 14.527 1.00 67.94 85 LEU A C 1
ATOM 629 O O . LEU A 1 85 ? -8.727 0.265 15.097 1.00 67.94 85 LEU A O 1
ATOM 633 N N . VAL A 1 86 ? -9.879 -1.473 14.258 1.00 71.25 86 VAL A N 1
ATOM 634 C CA . VAL A 1 86 ? -11.218 -0.965 14.596 1.00 71.25 86 VAL A CA 1
ATOM 635 C C . VAL A 1 86 ? -11.364 -0.778 16.105 1.00 71.25 86 VAL A C 1
ATOM 637 O O . VAL A 1 86 ? -11.808 0.280 16.540 1.00 71.25 86 VAL A O 1
ATOM 640 N N . ARG A 1 87 ? -10.947 -1.750 16.929 1.00 69.50 87 ARG A N 1
ATOM 641 C CA . ARG A 1 87 ? -11.001 -1.611 18.397 1.00 69.50 87 ARG A CA 1
ATOM 642 C C . ARG A 1 87 ? -10.138 -0.460 18.904 1.00 69.50 87 ARG A C 1
ATOM 644 O O . ARG A 1 87 ? -10.608 0.313 19.732 1.00 69.50 87 ARG A O 1
ATOM 651 N N . LEU A 1 88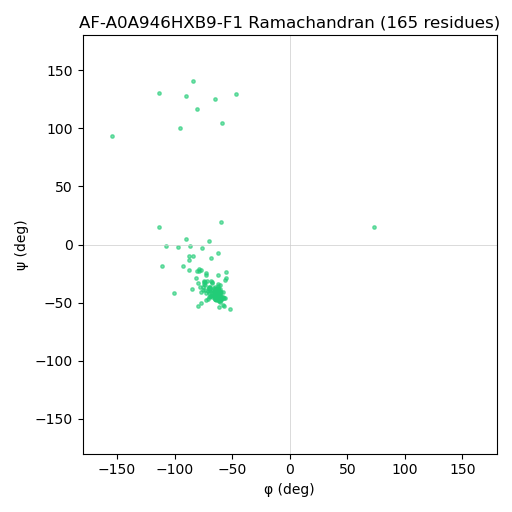 ? -8.913 -0.318 18.398 1.00 66.31 88 LEU A N 1
ATOM 652 C CA . LEU A 1 88 ? -8.031 0.799 18.743 1.00 66.31 88 LEU A CA 1
ATOM 653 C C . LEU A 1 88 ? -8.619 2.140 18.298 1.00 66.31 88 LEU A C 1
ATOM 655 O O . LEU A 1 88 ? -8.529 3.125 19.027 1.00 66.31 88 LEU A O 1
ATOM 659 N N . TRP A 1 89 ? -9.244 2.179 17.123 1.00 64.19 89 TRP A N 1
ATOM 660 C CA . TRP A 1 89 ? -9.870 3.381 16.588 1.00 64.19 89 TRP A CA 1
ATOM 661 C C . TRP A 1 89 ? -11.089 3.797 17.413 1.00 64.19 89 TRP A C 1
ATOM 663 O O . TRP A 1 89 ? -11.195 4.960 17.797 1.00 64.19 89 TRP A O 1
ATOM 673 N N . VAL A 1 90 ? -11.952 2.843 17.771 1.00 67.75 90 VAL A N 1
ATOM 674 C CA . VAL A 1 90 ? -13.121 3.065 18.636 1.00 67.75 90 VAL A CA 1
ATOM 675 C C . VAL A 1 90 ? -12.694 3.459 20.054 1.00 67.75 90 VAL A C 1
ATOM 677 O O . VAL A 1 90 ? -13.230 4.423 20.594 1.00 67.75 90 VAL A O 1
ATOM 680 N N . ALA A 1 91 ? -11.683 2.804 20.635 1.00 64.12 91 ALA A N 1
ATOM 681 C CA . ALA A 1 91 ? -11.145 3.158 21.953 1.00 64.12 91 ALA A CA 1
ATOM 682 C C . ALA A 1 91 ? -10.508 4.560 21.966 1.00 64.12 91 ALA A C 1
ATOM 684 O O . ALA A 1 91 ? -10.723 5.331 22.901 1.00 64.12 91 ALA A O 1
ATOM 685 N N . ARG A 1 92 ? -9.793 4.942 20.895 1.00 59.47 92 ARG A N 1
ATOM 686 C CA . ARG A 1 92 ? -9.297 6.317 20.709 1.00 59.47 92 ARG A CA 1
ATOM 687 C C . ARG A 1 92 ? -10.439 7.324 20.554 1.00 59.47 92 ARG A C 1
ATOM 689 O O . ARG A 1 92 ? -10.326 8.439 21.059 1.00 59.47 92 ARG A O 1
ATOM 696 N N . ARG A 1 93 ? -11.536 6.938 19.889 1.00 59.25 93 ARG A N 1
ATOM 697 C CA . ARG A 1 93 ? -12.723 7.787 19.690 1.00 59.25 93 ARG A CA 1
ATOM 698 C C . ARG A 1 93 ? -13.509 8.012 20.985 1.00 59.25 93 ARG A C 1
ATOM 700 O O . ARG A 1 93 ? -14.022 9.108 21.180 1.00 59.25 93 ARG A O 1
ATOM 707 N N . ALA A 1 94 ? -13.588 7.001 21.852 1.00 56.50 94 ALA A N 1
ATOM 708 C CA . ALA A 1 94 ? -14.379 7.032 23.083 1.00 56.50 94 ALA A CA 1
ATOM 709 C C . ALA A 1 94 ? -13.709 7.797 24.242 1.00 56.50 94 ALA A C 1
ATOM 711 O O . ALA A 1 94 ? -14.397 8.230 25.159 1.00 56.50 94 ALA A O 1
ATOM 712 N N . GLY A 1 95 ? -12.383 7.981 24.213 1.00 60.12 95 GLY A N 1
ATOM 713 C CA . GLY A 1 95 ? -11.618 8.385 25.398 1.00 60.12 95 GLY A CA 1
ATOM 714 C C . GLY A 1 95 ? -10.950 9.761 25.404 1.00 60.12 95 GLY A C 1
ATOM 715 O O . GLY A 1 95 ? -10.052 9.948 26.215 1.00 60.12 95 GLY A O 1
ATOM 716 N N . SER A 1 96 ? -11.264 10.731 24.532 1.00 54.69 96 SER A N 1
ATOM 717 C CA . SER A 1 96 ? -10.446 11.962 24.541 1.00 54.69 96 SER A CA 1
ATOM 718 C C . SER A 1 96 ? -11.113 13.243 24.035 1.00 54.69 96 SER A C 1
ATOM 720 O O . SER A 1 96 ? -10.983 13.649 22.880 1.00 54.69 96 SER A O 1
ATOM 722 N N . ALA A 1 97 ? -11.674 14.002 24.978 1.00 55.56 97 ALA A N 1
ATOM 723 C CA . ALA A 1 97 ? -11.851 15.447 24.821 1.00 55.56 97 ALA A CA 1
ATOM 724 C C . ALA A 1 97 ? -10.513 16.168 24.493 1.00 55.56 97 ALA A C 1
ATOM 726 O O . ALA A 1 97 ? -10.525 17.201 23.831 1.00 55.56 97 ALA A O 1
ATOM 727 N N . GLY A 1 98 ? -9.355 15.579 24.844 1.00 56.31 98 GLY A N 1
ATOM 728 C CA . GLY A 1 98 ? -8.010 16.077 24.506 1.00 56.31 98 GLY A CA 1
ATOM 729 C C . GLY A 1 98 ? -7.450 15.701 23.117 1.00 56.31 98 GLY A C 1
ATOM 730 O O . GLY A 1 98 ? -6.441 16.264 22.701 1.00 56.31 98 GLY A O 1
ATOM 731 N N . SER A 1 99 ? -8.075 14.792 22.350 1.00 62.44 99 SER A N 1
ATOM 732 C CA . SER A 1 99 ? -7.521 14.317 21.058 1.00 62.44 99 SER A CA 1
ATOM 733 C C . SER A 1 99 ? -7.700 15.301 19.910 1.00 62.44 99 SER A C 1
ATOM 735 O O . SER A 1 99 ? -6.954 15.235 18.933 1.00 62.44 99 SER A O 1
ATOM 737 N N . ARG A 1 100 ? -8.657 16.227 20.010 1.00 65.75 100 ARG A N 1
ATOM 738 C CA . ARG A 1 100 ? -8.970 17.156 18.917 1.00 65.75 100 ARG A CA 1
ATOM 739 C C . ARG A 1 100 ? -7.790 18.063 18.574 1.00 65.75 100 ARG A C 1
ATOM 741 O O . ARG A 1 100 ? -7.582 18.350 17.401 1.00 65.75 100 ARG A O 1
ATOM 748 N N . LEU A 1 101 ? -6.991 18.453 19.570 1.00 76.88 101 LEU A N 1
ATOM 749 C CA . LEU A 1 101 ? -5.811 19.286 19.347 1.00 76.88 101 LEU A CA 1
ATOM 750 C C . LEU A 1 101 ? -4.682 18.489 18.678 1.00 76.88 101 LEU A C 1
ATOM 752 O O . LEU A 1 101 ? -4.160 18.918 17.655 1.00 76.88 101 LEU A O 1
ATOM 756 N N . HIS A 1 102 ? -4.370 17.293 19.189 1.00 79.62 102 HIS A N 1
ATOM 757 C CA . HIS A 1 102 ? -3.353 16.421 18.592 1.00 79.62 102 HIS A CA 1
ATOM 758 C C . HIS A 1 102 ? -3.730 15.995 17.163 1.00 79.62 102 HIS A C 1
ATOM 760 O O . HIS A 1 102 ? -2.902 16.073 16.266 1.00 79.62 102 HIS A O 1
ATOM 766 N N . MET A 1 103 ? -4.998 15.648 16.912 1.00 79.75 103 MET A N 1
ATOM 767 C CA . MET A 1 103 ? -5.515 15.372 15.563 1.00 79.75 103 MET A CA 1
ATOM 768 C C . MET A 1 103 ? -5.391 16.581 14.633 1.00 79.75 103 MET A C 1
ATOM 770 O O . MET A 1 103 ? -5.030 16.414 13.473 1.00 79.75 103 MET A O 1
ATOM 774 N N . ARG A 1 104 ? -5.661 17.799 15.123 1.00 82.06 104 ARG A N 1
ATOM 775 C CA . ARG A 1 104 ? -5.515 19.026 14.326 1.00 82.06 104 ARG A CA 1
ATOM 776 C C . ARG A 1 104 ? -4.054 19.275 13.947 1.00 82.06 104 ARG A C 1
ATOM 778 O O . ARG A 1 104 ? -3.786 19.577 12.789 1.00 82.06 104 ARG A O 1
ATOM 785 N N . PHE A 1 105 ? -3.121 19.076 14.880 1.00 88.88 105 PHE A N 1
ATOM 786 C CA . PHE A 1 105 ? -1.683 19.160 14.601 1.00 88.88 105 PHE A CA 1
ATOM 787 C C . PHE A 1 105 ? -1.211 18.075 13.629 1.00 88.88 105 PHE A C 1
ATOM 789 O O . PHE A 1 105 ? -0.515 18.391 12.670 1.00 88.88 105 PHE A O 1
ATOM 796 N N . VAL A 1 106 ? -1.631 16.822 13.815 1.00 87.81 106 VAL A N 1
ATOM 797 C CA . VAL A 1 106 ? -1.291 15.714 12.906 1.00 87.81 106 VAL A CA 1
ATOM 798 C C . VAL A 1 106 ? -1.847 15.960 11.501 1.00 87.81 106 VAL A C 1
ATOM 800 O O . VAL A 1 106 ? -1.142 15.719 10.522 1.00 87.81 106 VAL A O 1
ATOM 803 N N . ALA A 1 107 ? -3.071 16.479 11.381 1.00 86.62 107 ALA A N 1
ATOM 804 C CA . ALA A 1 107 ? -3.671 16.817 10.093 1.00 86.62 107 ALA A CA 1
ATOM 805 C C . ALA A 1 107 ? -2.908 17.948 9.385 1.00 86.62 107 ALA A C 1
ATOM 807 O O . ALA A 1 107 ? -2.578 17.813 8.209 1.00 86.62 107 ALA A O 1
ATOM 808 N N . MET A 1 108 ? -2.575 19.030 10.099 1.00 93.88 108 MET A N 1
ATOM 809 C CA . MET A 1 108 ? -1.795 20.138 9.534 1.00 93.88 108 MET A CA 1
ATOM 810 C C . MET A 1 108 ? -0.383 19.701 9.138 1.00 93.88 108 MET A C 1
ATOM 812 O O . MET A 1 108 ? 0.071 20.024 8.044 1.00 93.88 108 MET A O 1
ATOM 816 N N . PHE A 1 109 ? 0.288 18.914 9.980 1.00 94.38 109 PHE A N 1
ATOM 817 C CA . PHE A 1 109 ? 1.621 18.397 9.683 1.00 94.38 109 PHE A CA 1
ATOM 818 C C . PHE A 1 109 ? 1.610 17.451 8.479 1.00 94.38 109 PHE A C 1
ATOM 820 O O . PHE A 1 109 ? 2.449 17.575 7.592 1.00 94.38 109 PHE A O 1
ATOM 827 N N . SER A 1 110 ? 0.622 16.554 8.402 1.00 94.19 110 SER A N 1
ATOM 828 C CA . SER A 1 110 ? 0.466 15.652 7.256 1.00 94.19 110 SER A CA 1
ATOM 829 C C . SER A 1 110 ? 0.223 16.429 5.968 1.00 94.19 110 SER A C 1
ATOM 831 O O . SER A 1 110 ? 0.826 16.107 4.953 1.00 94.19 110 SER A O 1
ATOM 833 N N . LEU A 1 111 ? -0.603 17.479 5.998 1.00 95.81 111 LEU A N 1
ATOM 834 C CA . LEU A 1 111 ? -0.850 18.323 4.828 1.00 95.81 111 LEU A CA 1
ATOM 835 C C . LEU A 1 111 ? 0.450 18.977 4.328 1.00 95.81 111 LEU A C 1
ATOM 837 O O . LEU A 1 111 ? 0.772 18.906 3.141 1.00 95.81 111 LEU A O 1
ATOM 841 N N . VAL A 1 112 ? 1.223 19.564 5.247 1.00 96.88 112 VAL A N 1
ATOM 842 C CA . VAL A 1 112 ? 2.500 20.225 4.936 1.00 96.88 112 VAL A CA 1
ATOM 843 C C . VAL A 1 112 ? 3.546 19.224 4.439 1.00 96.88 112 VAL A C 1
ATOM 845 O O . VAL A 1 112 ? 4.289 19.550 3.521 1.00 96.88 112 VAL A O 1
ATOM 848 N N . ALA A 1 113 ? 3.585 18.005 4.981 1.00 95.44 113 ALA A N 1
ATOM 849 C CA . ALA A 1 113 ? 4.522 16.960 4.564 1.00 95.44 113 ALA A CA 1
ATOM 850 C C . ALA A 1 113 ? 4.143 16.298 3.225 1.00 95.44 113 ALA A C 1
ATOM 852 O O . ALA A 1 113 ? 5.016 15.965 2.425 1.00 95.44 113 ALA A O 1
ATOM 853 N N . VAL A 1 114 ? 2.847 16.117 2.958 1.00 97.50 114 VAL A N 1
ATOM 854 C CA . VAL A 1 114 ? 2.343 15.480 1.729 1.00 97.50 114 VAL A CA 1
ATOM 855 C C . VAL A 1 114 ? 2.492 16.399 0.519 1.00 97.50 114 VAL A C 1
ATOM 857 O O . 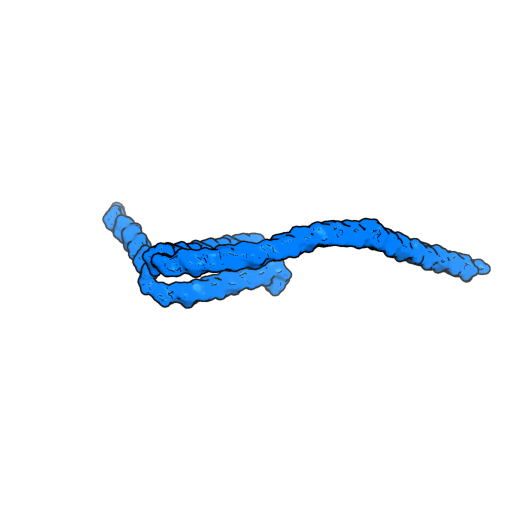VAL A 1 114 ? 2.796 15.925 -0.573 1.00 97.50 114 VAL A O 1
ATOM 860 N N . THR A 1 115 ? 2.331 17.710 0.705 1.00 97.81 115 THR A N 1
ATOM 861 C CA . THR A 1 115 ? 2.435 18.699 -0.379 1.00 97.81 115 THR A CA 1
ATOM 862 C C . THR A 1 115 ? 3.739 18.573 -1.193 1.00 97.81 115 THR A C 1
ATOM 864 O O . THR A 1 115 ? 3.651 18.360 -2.403 1.00 97.81 115 THR A O 1
ATOM 867 N N . PRO A 1 116 ? 4.949 18.626 -0.595 1.00 96.12 116 PRO A N 1
ATOM 868 C CA . PRO A 1 116 ? 6.192 18.469 -1.349 1.00 96.12 116 PRO A CA 1
ATOM 869 C C . PRO A 1 116 ? 6.367 17.056 -1.917 1.00 96.12 116 PRO A C 1
ATOM 871 O O . PRO A 1 116 ? 6.915 16.909 -3.006 1.00 96.12 116 PRO A O 1
ATOM 874 N N . ALA A 1 117 ? 5.867 16.018 -1.238 1.00 97.81 117 ALA A N 1
ATOM 875 C CA . ALA A 1 117 ? 5.944 14.645 -1.736 1.00 97.81 117 ALA A CA 1
ATOM 876 C C . ALA A 1 117 ? 5.149 14.460 -3.040 1.00 97.81 117 ALA A C 1
ATOM 878 O O . ALA A 1 117 ? 5.652 13.851 -3.984 1.00 97.81 117 ALA A O 1
ATOM 879 N N . ILE A 1 118 ? 3.941 15.033 -3.123 1.00 98.00 118 ILE A N 1
ATOM 880 C CA . ILE A 1 118 ? 3.125 15.017 -4.347 1.00 98.00 118 ILE A CA 1
ATOM 881 C C . ILE A 1 118 ? 3.846 15.749 -5.479 1.00 98.00 118 ILE A C 1
ATOM 883 O O . ILE A 1 118 ? 3.900 15.237 -6.596 1.00 98.00 118 ILE A O 1
ATOM 887 N N . ILE A 1 119 ? 4.427 16.920 -5.194 1.00 98.19 119 ILE A N 1
ATOM 888 C CA . ILE A 1 119 ? 5.175 17.694 -6.192 1.00 98.19 119 ILE A CA 1
ATOM 889 C C . ILE A 1 119 ? 6.325 16.848 -6.751 1.00 98.19 119 ILE A C 1
ATOM 891 O O . ILE A 1 119 ? 6.412 16.666 -7.964 1.00 98.19 119 ILE A O 1
ATOM 895 N N . VAL A 1 120 ? 7.162 16.265 -5.888 1.00 97.88 120 VAL A N 1
ATOM 896 C CA . VAL A 1 120 ? 8.287 15.416 -6.317 1.00 97.88 120 VAL A CA 1
ATOM 897 C C . VAL A 1 120 ? 7.807 14.204 -7.119 1.00 97.88 120 VAL A C 1
ATOM 899 O O . VAL A 1 120 ? 8.412 13.881 -8.138 1.00 97.88 120 VAL A O 1
ATOM 902 N N . ALA A 1 121 ? 6.710 13.559 -6.716 1.00 97.75 121 ALA A N 1
ATOM 903 C CA . ALA A 1 121 ? 6.156 12.413 -7.435 1.00 97.75 121 ALA A CA 1
ATOM 904 C C . ALA A 1 121 ? 5.690 12.782 -8.853 1.00 97.75 121 ALA A C 1
ATOM 906 O O . ALA A 1 121 ? 6.010 12.072 -9.807 1.00 97.75 121 ALA A O 1
ATOM 907 N N . LEU A 1 122 ? 4.989 13.910 -9.011 1.00 98.06 122 LEU A N 1
ATOM 908 C CA . LEU A 1 122 ? 4.557 14.402 -10.322 1.00 98.06 122 LEU A CA 1
ATOM 909 C C . LEU A 1 122 ? 5.753 14.755 -11.212 1.00 98.06 122 LEU A C 1
ATOM 911 O O . LEU A 1 122 ? 5.813 14.317 -12.361 1.00 98.06 122 LEU A O 1
ATOM 915 N N . PHE A 1 123 ? 6.731 15.490 -10.677 1.00 96.62 123 PHE A N 1
ATOM 916 C CA . PHE A 1 123 ? 7.956 15.826 -11.408 1.00 96.62 123 PHE A CA 1
ATOM 917 C C . PHE A 1 123 ? 8.734 14.577 -11.817 1.00 96.62 123 PHE A C 1
ATOM 919 O O . PHE A 1 123 ? 9.167 14.477 -12.961 1.00 96.62 123 PHE A O 1
ATOM 926 N N . SER A 1 124 ? 8.881 13.610 -10.912 1.00 96.56 124 SER A N 1
ATOM 927 C CA . SER A 1 124 ? 9.553 12.343 -11.190 1.00 96.56 124 SER A CA 1
ATOM 928 C C . SER A 1 124 ? 8.836 11.554 -12.285 1.00 96.56 124 SER A C 1
ATOM 930 O O . SER A 1 124 ? 9.496 11.073 -13.201 1.00 96.56 124 SER A O 1
ATOM 932 N N . ALA A 1 125 ? 7.502 11.481 -12.255 1.00 95.88 125 ALA A N 1
ATOM 933 C CA . ALA A 1 125 ? 6.721 10.794 -13.281 1.00 95.88 125 ALA A CA 1
ATOM 934 C C . ALA A 1 125 ? 6.900 11.432 -14.668 1.00 95.88 125 ALA A C 1
ATOM 936 O O . ALA A 1 125 ? 7.161 10.725 -15.643 1.00 95.88 125 ALA A O 1
ATOM 937 N N . VAL A 1 126 ? 6.818 12.765 -14.755 1.00 94.31 126 VAL A N 1
ATOM 938 C CA . VAL A 1 126 ? 7.036 13.502 -16.012 1.00 94.31 126 VAL A CA 1
ATOM 939 C C . VAL A 1 126 ? 8.478 13.343 -16.494 1.00 94.31 126 VAL A C 1
ATOM 941 O O . VAL A 1 126 ? 8.707 13.030 -17.661 1.00 94.31 126 VAL A O 1
ATOM 944 N N . PHE A 1 127 ? 9.454 13.512 -15.601 1.00 91.69 127 PHE A N 1
ATOM 945 C CA . PHE A 1 127 ? 10.871 13.367 -15.922 1.00 91.69 127 PHE A CA 1
ATOM 946 C C . PHE A 1 127 ? 11.204 11.954 -16.395 1.00 91.69 127 PHE A C 1
ATOM 948 O O . PHE A 1 127 ? 11.931 11.791 -17.367 1.00 91.69 127 PHE A O 1
ATOM 955 N N . PHE A 1 128 ? 10.651 10.930 -15.750 1.00 91.56 128 PHE A N 1
ATOM 956 C CA . PHE A 1 128 ? 10.830 9.549 -16.170 1.00 91.56 128 PHE A CA 1
ATOM 957 C C . PHE A 1 128 ? 10.215 9.319 -17.551 1.00 91.56 128 PHE A C 1
ATOM 959 O O . PHE A 1 128 ? 10.884 8.786 -18.430 1.00 91.56 128 PHE A O 1
ATOM 966 N N . HIS A 1 129 ? 8.981 9.777 -17.774 1.00 89.56 129 HIS A N 1
ATOM 967 C CA . HIS A 1 129 ? 8.305 9.638 -19.062 1.00 89.56 129 HIS A CA 1
ATOM 968 C C . HIS A 1 129 ? 9.107 10.278 -20.207 1.00 89.56 129 HIS A C 1
ATOM 970 O O . HIS A 1 129 ? 9.424 9.608 -21.191 1.00 89.56 129 HIS A O 1
ATOM 976 N N . LEU A 1 130 ? 9.496 11.547 -20.053 1.00 88.94 130 LEU A N 1
ATOM 977 C CA . LEU A 1 130 ? 10.216 12.301 -21.083 1.00 88.94 130 LEU A CA 1
ATOM 978 C C . LEU A 1 130 ? 11.688 11.886 -21.201 1.00 88.94 130 LEU A C 1
ATOM 980 O O . LEU A 1 130 ? 12.223 11.790 -22.304 1.00 88.94 130 LEU A O 1
ATOM 984 N N . GLY A 1 131 ? 12.348 11.622 -20.074 1.00 85.94 131 GLY A N 1
ATOM 985 C CA . GLY A 1 131 ? 13.754 11.228 -20.017 1.00 85.94 131 GLY A CA 1
ATOM 986 C C . GLY A 1 131 ? 13.991 9.867 -20.662 1.00 85.94 131 GLY A C 1
ATOM 987 O O . GLY A 1 131 ? 14.896 9.733 -21.486 1.00 85.94 131 GLY A O 1
ATOM 988 N N . VAL A 1 132 ? 13.132 8.885 -20.368 1.00 85.56 132 VAL A N 1
ATOM 989 C CA . VAL A 1 132 ? 13.150 7.575 -21.034 1.00 85.56 132 VAL A CA 1
ATOM 990 C C . VAL A 1 132 ? 12.895 7.763 -22.530 1.00 85.56 132 VAL A C 1
ATOM 992 O O . VAL A 1 132 ? 13.727 7.369 -23.342 1.00 85.56 132 VAL A O 1
ATOM 995 N N . GLN A 1 133 ? 11.815 8.439 -22.928 1.00 79.44 133 GLN A N 1
ATOM 996 C CA . GLN A 1 133 ? 11.510 8.629 -24.353 1.00 79.44 133 GLN A CA 1
ATOM 997 C C . GLN A 1 133 ? 12.636 9.337 -25.131 1.00 79.44 133 GLN A C 1
ATOM 999 O O . GLN A 1 133 ? 12.964 8.919 -26.242 1.00 79.44 133 GLN A O 1
ATOM 1004 N N . SER A 1 134 ? 13.270 10.363 -24.558 1.00 79.38 134 SER A N 1
ATOM 1005 C CA . SER A 1 134 ? 14.373 11.100 -25.194 1.00 79.38 134 SER A CA 1
ATOM 1006 C C . SER A 1 134 ? 15.668 10.283 -25.280 1.00 79.38 134 SER A C 1
ATOM 100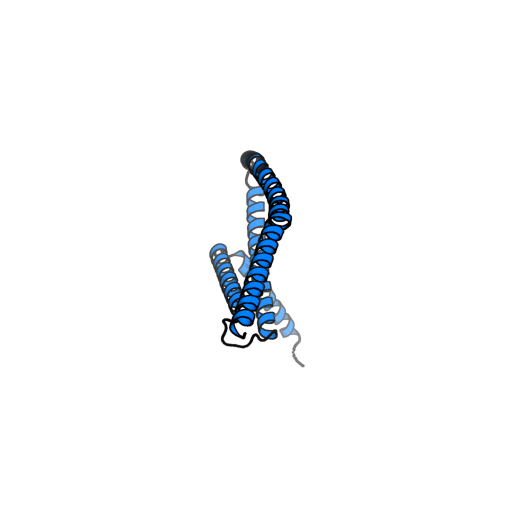8 O O . SER A 1 134 ? 16.362 10.315 -26.300 1.00 79.38 134 SER A O 1
ATOM 1010 N N . TRP A 1 135 ? 16.007 9.523 -24.236 1.00 70.25 135 TRP A N 1
ATOM 1011 C CA . TRP A 1 135 ? 17.206 8.682 -24.238 1.00 70.25 135 TRP A CA 1
ATOM 1012 C C . TRP A 1 135 ? 17.068 7.491 -25.199 1.00 70.25 135 TRP A C 1
ATOM 1014 O O . TRP A 1 135 ? 18.020 7.177 -25.916 1.00 70.25 135 TRP A O 1
ATOM 1024 N N . PHE A 1 136 ? 15.874 6.896 -25.295 1.00 67.50 136 PHE A N 1
ATOM 1025 C CA . PHE A 1 136 ? 15.615 5.740 -26.158 1.00 67.50 136 PHE A CA 1
ATOM 1026 C C . PHE A 1 136 ? 15.349 6.082 -27.637 1.00 67.50 136 PHE A C 1
ATOM 1028 O O . PHE A 1 136 ? 15.663 5.261 -28.496 1.00 67.50 136 PHE A O 1
ATOM 1035 N N . SER A 1 137 ? 14.803 7.257 -27.970 1.00 69.94 137 SER A N 1
ATOM 1036 C CA . SER A 1 137 ? 14.430 7.580 -29.362 1.00 69.94 137 SER A CA 1
ATOM 1037 C C . SER A 1 137 ? 15.612 8.015 -30.234 1.00 69.94 137 SER A C 1
ATOM 1039 O O . SER A 1 137 ? 15.835 7.436 -31.295 1.00 69.94 137 SER A O 1
ATOM 1041 N N . GLU A 1 138 ? 16.381 9.010 -29.794 1.00 63.62 138 GLU A N 1
ATOM 1042 C CA . GLU A 1 138 ? 17.406 9.648 -30.634 1.00 63.62 138 GLU A CA 1
ATOM 1043 C C . GLU A 1 138 ? 18.812 9.127 -30.313 1.00 63.62 138 GLU A C 1
ATOM 1045 O O . GLU A 1 138 ? 19.608 8.819 -31.201 1.00 63.62 138 GLU A O 1
ATOM 1050 N N . ARG A 1 139 ? 19.114 8.962 -29.020 1.00 69.62 139 ARG A N 1
ATOM 1051 C CA . ARG A 1 139 ? 20.453 8.594 -28.539 1.00 69.62 139 ARG A CA 1
ATOM 1052 C C . ARG A 1 139 ? 20.759 7.112 -28.746 1.00 69.62 139 ARG A C 1
ATOM 1054 O O . ARG A 1 139 ? 21.781 6.786 -29.344 1.00 69.62 139 ARG A O 1
ATOM 1061 N N . VAL A 1 140 ? 19.864 6.216 -28.320 1.00 63.62 140 VAL A N 1
ATOM 1062 C CA . VAL A 1 140 ? 20.044 4.763 -28.508 1.00 63.62 140 VAL A CA 1
ATOM 1063 C C . VAL A 1 140 ? 20.002 4.384 -29.990 1.00 63.62 140 VAL A C 1
ATOM 1065 O O . VAL A 1 140 ? 20.854 3.626 -30.444 1.00 63.62 140 VAL A O 1
ATOM 1068 N N . ARG A 1 141 ? 19.083 4.957 -30.776 1.00 64.19 141 ARG A N 1
ATOM 1069 C CA . ARG A 1 141 ? 18.976 4.663 -32.215 1.00 64.19 141 ARG A CA 1
ATOM 1070 C C . ARG A 1 141 ? 20.233 5.063 -32.995 1.00 64.19 141 ARG A C 1
ATOM 1072 O O . ARG A 1 141 ? 20.675 4.302 -33.851 1.00 64.19 141 ARG A O 1
ATOM 1079 N N . THR A 1 142 ? 20.836 6.207 -32.667 1.00 70.25 142 THR A N 1
ATOM 1080 C CA . THR A 1 142 ? 22.069 6.681 -33.321 1.00 70.25 142 THR A CA 1
ATOM 1081 C C . THR A 1 142 ? 23.285 5.834 -32.939 1.00 70.25 142 THR A C 1
ATOM 1083 O O . THR A 1 142 ? 24.074 5.471 -33.809 1.00 70.25 142 THR A O 1
ATOM 1086 N N . VAL A 1 143 ? 23.425 5.454 -31.663 1.00 68.81 143 VAL A N 1
ATOM 1087 C CA . VAL A 1 143 ? 24.545 4.613 -31.200 1.00 68.81 143 VAL A CA 1
ATOM 1088 C C . VAL A 1 143 ? 24.445 3.193 -31.759 1.00 68.81 143 VAL A C 1
ATOM 1090 O O . VAL A 1 143 ? 25.431 2.672 -32.270 1.00 68.81 143 VAL A O 1
ATOM 1093 N N . VAL A 1 144 ? 23.254 2.586 -31.738 1.00 73.81 144 VAL A N 1
ATOM 1094 C CA . VAL A 1 144 ? 23.038 1.239 -32.293 1.00 73.81 144 VAL A CA 1
ATOM 1095 C C . VAL A 1 144 ? 23.237 1.228 -33.813 1.00 73.81 144 VAL A C 1
ATOM 1097 O O . VAL A 1 144 ? 23.879 0.317 -34.333 1.00 73.81 144 VAL A O 1
ATOM 1100 N N . GLY A 1 145 ? 22.758 2.255 -34.525 1.00 76.31 145 GLY A N 1
ATOM 1101 C CA . GLY A 1 145 ? 22.999 2.404 -35.964 1.00 76.31 145 GLY A CA 1
ATOM 1102 C C . GLY A 1 145 ? 24.484 2.569 -36.306 1.00 76.31 145 GLY A C 1
ATOM 1103 O O . GLY A 1 145 ? 24.973 1.930 -37.235 1.00 76.31 145 GLY A O 1
ATOM 1104 N N . GLY A 1 146 ? 25.224 3.358 -35.519 1.00 78.44 146 GLY A N 1
ATOM 1105 C CA . GLY A 1 146 ? 26.674 3.508 -35.671 1.00 78.44 146 GLY A CA 1
ATOM 1106 C C . GLY A 1 146 ? 27.442 2.208 -35.413 1.00 78.44 146 GLY A C 1
ATOM 1107 O O . GLY A 1 146 ? 28.353 1.878 -36.168 1.00 78.44 146 GLY A O 1
ATOM 1108 N N . SER A 1 147 ? 27.052 1.423 -34.402 1.00 80.50 147 SER A N 1
ATOM 1109 C CA . SER A 1 147 ? 27.654 0.107 -34.145 1.00 80.50 147 SER A CA 1
ATOM 1110 C C . SER A 1 147 ? 27.384 -0.898 -35.268 1.00 80.50 147 SER A C 1
ATOM 1112 O O . SER A 1 147 ? 28.286 -1.656 -35.622 1.00 80.50 147 SER A O 1
ATOM 1114 N N . LEU A 1 148 ? 26.181 -0.886 -35.857 1.00 80.88 148 LEU A N 1
ATOM 1115 C CA . LEU A 1 148 ? 25.855 -1.725 -37.014 1.00 80.88 148 LEU A CA 1
ATOM 1116 C C . LEU A 1 148 ? 26.709 -1.349 -38.232 1.00 80.88 148 LEU A C 1
ATOM 1118 O O . LEU A 1 148 ? 27.310 -2.228 -38.841 1.00 80.88 148 LEU A O 1
ATOM 1122 N N . ALA A 1 149 ? 26.838 -0.053 -38.526 1.00 83.56 149 ALA A N 1
ATOM 1123 C CA . ALA A 1 149 ? 27.662 0.430 -39.633 1.00 83.56 149 ALA A CA 1
ATOM 1124 C C . ALA A 1 149 ? 29.145 0.034 -39.480 1.00 83.56 149 ALA A C 1
ATOM 1126 O O . ALA A 1 149 ? 29.786 -0.364 -40.451 1.00 83.56 149 ALA A O 1
ATOM 1127 N N . VAL A 1 150 ? 29.692 0.088 -38.259 1.00 83.75 150 VAL A N 1
ATOM 1128 C CA . VAL A 1 150 ? 31.071 -0.349 -37.975 1.00 83.75 150 VAL A CA 1
ATOM 1129 C C . VAL A 1 150 ? 31.226 -1.864 -38.134 1.00 83.75 150 VAL A C 1
ATOM 1131 O O . VAL A 1 150 ? 32.217 -2.317 -38.705 1.00 83.75 150 VAL A O 1
ATOM 1134 N N . ALA A 1 151 ? 30.256 -2.655 -37.670 1.00 84.50 151 ALA A N 1
ATOM 1135 C CA . ALA A 1 151 ? 30.279 -4.108 -37.833 1.00 84.50 151 ALA A CA 1
ATOM 1136 C C . ALA A 1 151 ? 30.201 -4.519 -39.315 1.00 84.50 151 ALA A C 1
ATOM 1138 O O . ALA A 1 151 ? 30.958 -5.386 -39.755 1.00 84.50 151 ALA A O 1
ATOM 1139 N N . GLU A 1 152 ? 29.335 -3.870 -40.097 1.00 86.06 152 GLU A N 1
ATOM 1140 C CA . GLU A 1 152 ? 29.229 -4.083 -41.544 1.00 86.06 152 GLU A CA 1
ATOM 1141 C C . GLU A 1 152 ? 30.523 -3.702 -42.270 1.00 86.06 152 GLU A C 1
ATOM 1143 O O . GLU A 1 152 ? 31.003 -4.478 -43.099 1.00 86.06 152 GLU A O 1
ATOM 1148 N N . ALA A 1 153 ? 31.133 -2.567 -41.913 1.00 84.56 153 ALA A N 1
ATOM 1149 C CA . ALA A 1 153 ? 32.422 -2.155 -42.461 1.00 84.56 153 ALA A CA 1
ATOM 1150 C C . ALA A 1 153 ? 33.535 -3.172 -42.148 1.00 84.56 153 ALA A C 1
ATOM 1152 O O . ALA A 1 153 ? 34.303 -3.532 -43.037 1.00 84.56 153 ALA A O 1
ATOM 1153 N N . TYR A 1 154 ? 33.587 -3.706 -40.922 1.00 84.94 154 TYR A N 1
ATOM 1154 C CA . TYR A 1 154 ? 34.593 -4.697 -40.521 1.00 84.94 154 TYR A CA 1
ATOM 1155 C C . TYR A 1 154 ? 34.458 -6.021 -41.296 1.00 84.94 154 TYR A C 1
ATOM 1157 O O . TYR A 1 154 ? 35.456 -6.601 -41.732 1.00 84.94 154 TYR A O 1
ATOM 1165 N N . VAL A 1 155 ? 33.220 -6.485 -41.512 1.00 86.06 155 VAL A N 1
ATOM 1166 C CA . VAL A 1 155 ? 32.923 -7.695 -42.301 1.00 86.06 155 VAL A CA 1
ATOM 1167 C C . VAL A 1 155 ? 33.215 -7.482 -43.787 1.00 86.06 155 VAL A C 1
ATOM 1169 O O . VAL A 1 155 ? 33.727 -8.391 -44.447 1.00 86.06 155 VAL A O 1
ATOM 1172 N N . ALA A 1 156 ? 32.893 -6.307 -44.330 1.00 86.38 156 ALA A N 1
ATOM 1173 C CA . ALA A 1 156 ? 33.183 -5.965 -45.719 1.00 86.38 156 ALA A CA 1
ATOM 1174 C C . ALA A 1 156 ? 34.695 -5.927 -45.987 1.00 86.38 156 ALA A C 1
ATOM 1176 O O . ALA A 1 156 ? 35.145 -6.527 -46.966 1.00 86.38 156 ALA A O 1
ATOM 1177 N N . GLU A 1 157 ? 35.469 -5.318 -45.085 1.00 79.62 157 GLU A N 1
ATOM 1178 C CA . GLU A 1 157 ? 36.932 -5.269 -45.158 1.00 79.62 157 GLU A CA 1
ATOM 1179 C C . GLU A 1 157 ? 37.539 -6.680 -45.120 1.00 79.62 157 GLU A C 1
ATOM 1181 O O . GLU A 1 157 ? 38.281 -7.062 -46.022 1.00 79.62 157 GLU A O 1
ATOM 1186 N N . HIS A 1 158 ? 37.129 -7.521 -44.160 1.00 80.31 158 HIS A N 1
ATOM 1187 C CA . HIS A 1 158 ? 37.633 -8.899 -44.050 1.00 80.31 158 HIS A CA 1
ATOM 1188 C C . HIS A 1 158 ? 37.323 -9.752 -45.289 1.00 80.31 158 HIS A C 1
ATOM 1190 O O . HIS A 1 158 ? 38.135 -10.586 -45.695 1.00 80.31 158 HIS A O 1
ATOM 1196 N N . ARG A 1 159 ? 36.167 -9.543 -45.933 1.00 79.62 159 ARG A N 1
ATOM 1197 C CA . ARG A 1 159 ? 35.844 -10.213 -47.205 1.00 79.62 159 ARG A CA 1
ATOM 1198 C C . ARG A 1 159 ? 36.742 -9.748 -48.349 1.00 79.62 159 ARG A C 1
ATOM 1200 O O . ARG A 1 159 ? 37.023 -10.548 -49.241 1.00 79.62 159 ARG A O 1
ATOM 1207 N N . HIS A 1 160 ? 37.164 -8.486 -48.343 1.00 73.00 160 HIS A N 1
ATOM 1208 C CA . HIS A 1 160 ? 38.069 -7.940 -49.349 1.00 73.00 160 HIS A CA 1
ATOM 1209 C C . HIS A 1 160 ? 39.497 -8.463 -49.169 1.00 73.00 160 HIS A C 1
ATOM 1211 O O . HIS A 1 160 ? 40.106 -8.871 -50.156 1.00 73.00 160 HIS A O 1
ATOM 1217 N N . THR A 1 161 ? 39.991 -8.555 -47.930 1.00 72.62 161 THR A N 1
ATOM 1218 C CA . THR A 1 161 ? 41.310 -9.137 -47.631 1.00 72.62 161 THR A CA 1
ATOM 1219 C C . THR A 1 161 ? 41.384 -10.612 -48.023 1.00 72.62 161 THR A C 1
ATOM 1221 O O . THR A 1 161 ? 42.317 -11.006 -48.711 1.00 72.62 161 THR A O 1
ATOM 1224 N N . ILE A 1 162 ? 40.369 -11.421 -47.687 1.00 75.81 162 ILE A N 1
ATOM 1225 C CA . ILE A 1 162 ? 40.348 -12.847 -48.066 1.00 75.81 162 ILE A CA 1
ATOM 1226 C C . ILE A 1 162 ? 40.335 -13.016 -49.591 1.00 75.81 162 ILE A C 1
ATOM 1228 O O . ILE A 1 162 ? 40.977 -13.917 -50.107 1.00 75.81 162 ILE A O 1
ATOM 1232 N N . ARG A 1 163 ? 39.634 -12.155 -50.338 1.00 74.12 163 ARG A N 1
ATOM 1233 C CA . ARG A 1 163 ? 39.638 -12.221 -51.811 1.00 74.12 163 ARG A CA 1
ATOM 1234 C C . ARG A 1 163 ? 40.958 -11.774 -52.435 1.00 74.12 163 ARG A C 1
ATOM 1236 O O . ARG A 1 163 ? 41.293 -12.275 -53.500 1.00 74.12 163 ARG A O 1
ATOM 1243 N N . ALA A 1 164 ? 41.666 -10.840 -51.804 1.00 74.12 164 ALA A N 1
ATOM 1244 C CA . ALA A 1 164 ? 42.957 -10.355 -52.283 1.00 74.12 164 ALA A CA 1
ATOM 1245 C C . ALA A 1 164 ? 44.091 -11.376 -52.081 1.00 74.12 164 ALA A C 1
ATOM 1247 O O . ALA A 1 164 ? 45.039 -11.351 -52.848 1.00 74.12 164 ALA A O 1
ATOM 1248 N N . ASP A 1 165 ? 43.969 -12.273 -51.096 1.00 72.06 165 ASP A N 1
ATOM 1249 C CA . ASP A 1 165 ? 44.987 -13.284 -50.752 1.00 72.06 165 ASP A CA 1
ATOM 1250 C C . ASP A 1 165 ? 44.856 -14.596 -51.564 1.00 72.06 165 ASP A C 1
ATOM 1252 O O . ASP A 1 165 ? 45.714 -15.471 -51.494 1.00 72.06 165 ASP A O 1
ATOM 1256 N N . ILE A 1 166 ? 43.760 -14.767 -52.322 1.00 69.94 166 ILE A N 1
ATOM 1257 C CA . ILE A 1 166 ? 43.483 -15.964 -53.150 1.00 69.94 166 ILE A CA 1
ATOM 1258 C C . ILE A 1 166 ? 43.892 -15.745 -54.630 1.00 69.94 166 ILE A C 1
ATOM 1260 O O . ILE A 1 166 ? 43.767 -16.659 -55.447 1.00 69.94 166 ILE A O 1
ATOM 1264 N N . LEU A 1 167 ? 44.385 -14.553 -54.990 1.00 53.53 167 LEU A N 1
ATOM 1265 C CA . LEU A 1 167 ? 44.917 -14.210 -56.320 1.00 53.53 167 LEU A CA 1
ATOM 1266 C C . LEU A 1 167 ? 46.435 -14.024 -56.267 1.00 53.53 167 LEU A C 1
ATOM 1268 O O . LEU A 1 167 ? 47.089 -14.434 -57.251 1.00 53.53 167 LEU A O 1
#

Secondary structure (DSSP, 8-state):
---HHHHHHHHHHHHHHHSSTTTS-TTHHHHHHHHHHHHHHHHHHHHHHHTT-SSS---HHHHHHHHHHHHHHHHHHHHHHHHHHHHHHHHHHHS-TTHHHHHHHHHHHHHHHHHHHHHHHHHHHHHHHHHHHHIIIIIHHHHHHHHHHHHHHHHHHHHHHHHHTT-